Protein AF-A0A9P0D3Y6-F1 (afdb_monomer_lite)

pLDDT: mean 76.71, std 10.13, range [38.84, 87.88]

Organism: NCBI:txid3402493

InterPro domains:
  IPR008906 HAT, C-terminal dimerisation domain [PF05699] (3-65)
  IPR012337 Ribonuclease H-like superfamily [SSF53098] (19-59)

Sequence (97 aa):
MLFKNFKTIFTETYKLFNLVLTIPATSVSAERNFSCLKRIKTYLRNTMTQERLSGLAMLSIEQELLSNLTTDPQFYDQIIDKFATLKDRRIDLIYKK

Structure (mmCIF, N/CA/C/O backbone):
data_AF-A0A9P0D3Y6-F1
#
_entry.id   AF-A0A9P0D3Y6-F1
#
loop_
_atom_site.group_PDB
_atom_site.id
_atom_site.type_symbol
_atom_site.label_atom_id
_atom_site.label_alt_id
_atom_site.label_comp_id
_atom_site.label_asym_id
_atom_site.label_entity_id
_atom_site.label_seq_id
_atom_site.pdbx_PDB_ins_code
_atom_site.Cartn_x
_atom_site.Cartn_y
_atom_site.Cartn_z
_atom_site.occupancy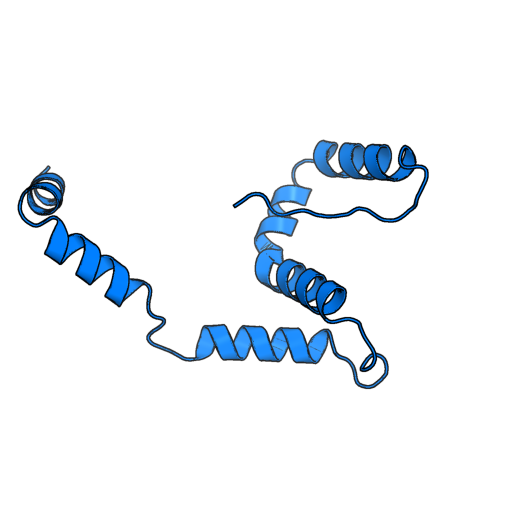
_atom_site.B_iso_or_equiv
_atom_site.auth_seq_id
_atom_site.auth_comp_id
_atom_site.auth_asym_id
_atom_site.auth_atom_id
_atom_site.pdbx_PDB_model_num
ATOM 1 N N . MET A 1 1 ? 13.779 17.121 -30.869 1.00 46.47 1 MET A N 1
ATOM 2 C CA . MET A 1 1 ? 12.834 16.746 -31.951 1.00 46.47 1 MET A CA 1
ATOM 3 C C . MET A 1 1 ? 13.027 15.302 -32.434 1.00 46.47 1 MET A C 1
ATOM 5 O O . MET A 1 1 ? 12.031 14.621 -32.625 1.00 46.47 1 MET A O 1
ATOM 9 N N . LEU A 1 2 ? 14.264 14.792 -32.532 1.00 51.69 2 LEU A N 1
ATOM 10 C CA . LEU A 1 2 ? 14.572 13.434 -33.025 1.00 51.69 2 LEU A CA 1
ATOM 11 C C . LEU A 1 2 ? 13.913 12.272 -32.249 1.00 51.69 2 LEU A C 1
ATOM 13 O O . LEU A 1 2 ? 13.380 11.360 -32.870 1.00 51.69 2 LEU A O 1
ATOM 17 N N . PHE A 1 3 ? 13.846 12.322 -30.913 1.00 56.25 3 PHE A N 1
ATOM 18 C CA . PHE A 1 3 ? 13.233 11.246 -30.110 1.00 56.25 3 PHE A CA 1
ATOM 19 C C . PHE A 1 3 ? 11.716 11.079 -30.307 1.00 56.25 3 PHE A C 1
ATOM 21 O O . PHE A 1 3 ? 11.191 9.984 -30.118 1.00 56.25 3 PHE A O 1
ATOM 28 N N . LYS A 1 4 ? 10.997 12.136 -30.720 1.00 58.22 4 LYS A N 1
ATOM 29 C CA . LYS A 1 4 ? 9.550 12.050 -30.992 1.00 58.22 4 LYS A CA 1
ATOM 30 C C . LYS A 1 4 ? 9.255 11.188 -32.224 1.00 58.22 4 LYS A C 1
ATOM 32 O O . LYS A 1 4 ? 8.276 10.452 -32.208 1.00 58.22 4 LYS A O 1
ATOM 37 N N . ASN A 1 5 ? 10.131 11.232 -33.230 1.00 60.09 5 ASN A N 1
ATOM 38 C CA . ASN A 1 5 ? 9.955 10.507 -34.489 1.00 60.09 5 ASN A CA 1
ATOM 39 C C . ASN A 1 5 ? 10.190 8.993 -34.341 1.00 60.09 5 ASN A C 1
ATOM 41 O O . ASN A 1 5 ? 9.542 8.201 -35.017 1.00 60.09 5 ASN A O 1
ATOM 45 N N . PHE A 1 6 ? 11.050 8.555 -33.414 1.00 59.00 6 PHE A N 1
ATOM 46 C CA . PHE A 1 6 ? 11.245 7.121 -33.152 1.00 59.00 6 PHE A CA 1
ATOM 47 C C . PHE A 1 6 ? 10.010 6.461 -32.530 1.00 59.00 6 PHE A C 1
ATOM 49 O O . PHE A 1 6 ? 9.657 5.343 -32.895 1.00 59.00 6 PHE A O 1
ATOM 56 N N . LYS A 1 7 ? 9.300 7.169 -31.644 1.00 59.44 7 LYS A N 1
ATOM 57 C CA . LYS A 1 7 ? 8.072 6.669 -31.006 1.00 59.44 7 LYS A CA 1
ATOM 58 C C . LYS A 1 7 ? 6.945 6.409 -32.018 1.00 59.44 7 LYS A C 1
ATOM 60 O O . LYS A 1 7 ? 6.146 5.493 -31.828 1.00 59.44 7 LYS A O 1
ATOM 65 N N . THR A 1 8 ? 6.894 7.195 -33.094 1.00 64.31 8 THR A N 1
ATOM 66 C CA . THR A 1 8 ? 5.894 7.067 -34.165 1.00 64.31 8 THR A CA 1
ATOM 67 C C . THR A 1 8 ? 6.265 6.031 -35.225 1.00 64.31 8 THR A C 1
ATOM 69 O O . THR A 1 8 ? 5.368 5.423 -35.789 1.00 64.31 8 THR A O 1
ATOM 72 N N . ILE A 1 9 ? 7.558 5.804 -35.487 1.00 70.94 9 ILE A N 1
ATOM 73 C CA . ILE A 1 9 ? 8.024 4.820 -36.487 1.00 70.94 9 ILE A CA 1
ATOM 74 C C . ILE A 1 9 ? 8.051 3.395 -35.902 1.00 70.94 9 ILE A C 1
ATOM 76 O O . ILE A 1 9 ? 7.784 2.425 -36.602 1.00 70.94 9 ILE A O 1
ATOM 80 N N . PHE A 1 10 ? 8.336 3.267 -34.605 1.00 75.44 10 PHE A N 1
ATOM 81 C CA . PHE A 1 10 ? 8.617 1.999 -33.926 1.00 75.44 10 PHE A CA 1
ATOM 82 C C . PHE A 1 10 ? 7.707 1.797 -32.708 1.00 75.44 10 PHE A C 1
ATOM 84 O O . PHE A 1 10 ? 8.166 1.531 -31.595 1.00 75.44 10 PHE A O 1
ATOM 91 N N . THR A 1 11 ? 6.397 1.958 -32.906 1.00 79.25 11 THR A N 1
ATOM 92 C CA . THR A 1 11 ? 5.411 2.019 -31.816 1.00 79.25 11 THR A CA 1
ATOM 93 C C . THR A 1 11 ? 5.351 0.738 -30.980 1.00 79.25 11 THR A C 1
ATOM 95 O O . THR A 1 11 ? 5.313 0.824 -29.754 1.00 79.25 11 THR A O 1
ATOM 98 N N . GLU A 1 12 ? 5.410 -0.441 -31.603 1.00 78.12 12 GLU A N 1
ATOM 99 C CA . GLU A 1 12 ? 5.349 -1.721 -30.877 1.00 78.12 12 GLU A CA 1
ATOM 100 C C . GLU A 1 12 ? 6.636 -2.018 -30.103 1.00 78.12 12 GLU A C 1
ATOM 102 O O . GLU A 1 12 ? 6.598 -2.348 -28.920 1.00 78.12 12 GLU A O 1
ATOM 107 N N . THR A 1 13 ? 7.796 -1.786 -30.712 1.00 81.81 13 THR A N 1
ATOM 108 C CA . THR A 1 13 ? 9.099 -1.879 -30.037 1.00 81.81 13 THR A CA 1
ATOM 109 C C . THR A 1 13 ? 9.228 -0.884 -28.886 1.00 81.81 13 THR A C 1
ATOM 111 O O . THR A 1 13 ? 9.766 -1.233 -27.841 1.00 81.81 13 THR A O 1
ATOM 114 N N . TYR A 1 14 ? 8.686 0.330 -29.024 1.00 84.31 14 TYR A N 1
ATOM 115 C CA . TYR A 1 14 ? 8.670 1.324 -27.950 1.00 84.31 14 TYR A CA 1
ATOM 116 C C . TYR A 1 14 ? 7.773 0.895 -26.778 1.00 84.31 14 TYR A C 1
ATOM 118 O O . TYR A 1 14 ? 8.161 1.047 -25.619 1.00 84.31 14 TYR A O 1
ATOM 126 N N . LYS A 1 15 ? 6.594 0.318 -27.056 1.00 82.69 15 LYS A N 1
ATOM 127 C CA . LYS A 1 15 ? 5.725 -0.264 -26.017 1.00 82.69 15 LYS A CA 1
ATOM 128 C C . LYS A 1 15 ? 6.426 -1.404 -25.279 1.00 82.69 15 LYS A C 1
ATOM 130 O O . LYS A 1 15 ? 6.363 -1.456 -24.054 1.00 82.69 15 LYS A O 1
ATOM 135 N N . LEU A 1 16 ? 7.117 -2.278 -26.010 1.00 85.62 16 LEU A N 1
ATOM 136 C CA . LEU A 1 16 ? 7.831 -3.419 -25.440 1.00 85.62 16 LEU A CA 1
ATOM 137 C C . LEU A 1 16 ? 9.002 -2.962 -24.562 1.00 85.62 16 LEU A C 1
ATOM 139 O O . LEU A 1 16 ? 9.158 -3.452 -23.449 1.00 85.62 16 LEU A O 1
ATOM 143 N N . PHE A 1 17 ? 9.753 -1.951 -25.001 1.00 84.44 17 PHE A N 1
ATOM 144 C CA . PHE A 1 17 ? 10.814 -1.346 -24.195 1.00 84.44 17 PHE A CA 1
ATOM 145 C C . PHE A 1 17 ? 10.274 -0.723 -22.903 1.00 84.44 17 PHE A C 1
ATOM 147 O O . PHE A 1 17 ? 10.839 -0.935 -21.835 1.00 84.44 17 PHE A O 1
ATOM 154 N N . ASN A 1 18 ? 9.147 -0.010 -22.979 1.00 84.19 18 ASN A N 1
ATOM 155 C CA . ASN A 1 18 ? 8.488 0.528 -21.789 1.00 84.19 18 ASN A CA 1
ATOM 156 C C . ASN A 1 18 ? 8.030 -0.574 -20.828 1.00 84.19 18 ASN A C 1
ATOM 158 O O . ASN A 1 18 ? 8.151 -0.396 -19.622 1.00 84.19 18 ASN A O 1
ATOM 162 N N . LEU A 1 19 ? 7.529 -1.698 -21.346 1.00 86.06 19 LEU A N 1
ATOM 163 C CA . LEU A 1 19 ? 7.110 -2.835 -20.528 1.00 86.06 19 LEU A CA 1
ATOM 164 C C . LEU A 1 19 ? 8.301 -3.520 -19.845 1.00 86.06 19 LEU A C 1
ATOM 166 O O . LEU A 1 19 ? 8.210 -3.903 -18.685 1.00 86.06 19 LEU A O 1
ATOM 170 N N . VAL A 1 20 ? 9.435 -3.642 -20.536 1.00 86.06 20 VAL A N 1
ATOM 171 C CA . VAL A 1 20 ? 10.670 -4.176 -19.942 1.00 86.06 20 VAL A CA 1
ATOM 172 C C . VAL A 1 20 ? 11.217 -3.231 -18.870 1.00 86.06 20 VAL A C 1
ATOM 174 O O . VAL A 1 20 ? 11.661 -3.695 -17.826 1.00 86.06 20 VAL A O 1
ATOM 177 N N . LEU A 1 21 ? 11.137 -1.915 -19.085 1.00 82.75 21 LEU A N 1
ATOM 178 C CA . LEU A 1 21 ? 11.581 -0.912 -18.113 1.00 82.75 21 LEU A CA 1
ATOM 179 C C . LEU A 1 21 ? 10.692 -0.828 -16.862 1.00 82.75 21 LEU A C 1
ATOM 181 O O . LEU A 1 21 ? 11.179 -0.415 -15.812 1.00 82.75 21 LEU A O 1
ATOM 185 N N . THR A 1 22 ? 9.409 -1.194 -16.946 1.00 83.88 22 THR A N 1
ATOM 186 C CA . THR A 1 22 ? 8.518 -1.243 -15.775 1.00 83.88 22 THR A CA 1
ATOM 187 C C . THR A 1 22 ? 8.652 -2.525 -14.964 1.00 83.88 22 THR A C 1
ATOM 189 O O . THR A 1 22 ? 8.209 -2.547 -13.814 1.00 83.88 22 THR A O 1
ATOM 192 N N . ILE A 1 23 ? 9.264 -3.581 -15.511 1.00 82.00 23 ILE A N 1
ATOM 193 C CA . ILE A 1 23 ? 9.588 -4.771 -14.725 1.00 82.00 23 ILE A CA 1
ATOM 194 C C . ILE A 1 23 ? 10.699 -4.383 -13.743 1.00 82.00 23 ILE A C 1
ATOM 196 O O . ILE A 1 23 ? 11.790 -3.996 -14.168 1.00 82.00 23 ILE A O 1
ATOM 200 N N . PRO A 1 24 ? 10.457 -4.474 -12.425 1.00 73.19 24 PRO A N 1
ATOM 201 C CA . PRO A 1 24 ? 11.483 -4.158 -11.448 1.00 73.19 24 PRO A CA 1
ATOM 202 C C . PRO A 1 24 ? 12.651 -5.134 -11.620 1.00 73.19 24 PRO A C 1
ATOM 204 O O . PRO A 1 24 ? 12.498 -6.340 -11.445 1.00 73.19 24 PRO A O 1
ATOM 207 N N . ALA A 1 25 ? 13.828 -4.606 -11.957 1.00 75.50 25 ALA A N 1
ATOM 208 C CA . ALA A 1 25 ? 15.044 -5.405 -12.116 1.00 75.50 25 ALA A CA 1
ATOM 209 C C . ALA A 1 25 ? 15.563 -5.974 -10.781 1.00 75.50 25 ALA A C 1
ATOM 211 O O . ALA A 1 25 ? 16.409 -6.865 -10.773 1.00 75.50 25 ALA A O 1
ATOM 212 N N . THR A 1 26 ? 15.078 -5.452 -9.649 1.00 76.50 26 THR A N 1
ATOM 213 C CA . THR A 1 26 ? 15.522 -5.820 -8.302 1.00 76.50 26 THR A CA 1
ATOM 214 C C . THR A 1 26 ? 14.341 -6.061 -7.361 1.00 76.50 26 THR A C 1
ATOM 216 O O . THR A 1 26 ? 13.279 -5.447 -7.477 1.00 76.50 26 THR A O 1
ATOM 219 N N . SER A 1 27 ? 14.536 -6.944 -6.378 1.00 77.69 27 SER A N 1
ATOM 220 C CA . SER A 1 27 ? 13.548 -7.276 -5.341 1.00 77.69 27 SER A CA 1
ATOM 221 C C . SER A 1 27 ? 13.357 -6.179 -4.288 1.00 77.69 27 SER A C 1
ATOM 223 O O . SER A 1 27 ? 12.454 -6.287 -3.462 1.00 77.69 27 SER A O 1
ATOM 225 N N . VAL A 1 28 ? 14.150 -5.103 -4.327 1.00 78.50 28 VAL A N 1
ATOM 226 C CA . VAL A 1 28 ? 14.201 -4.052 -3.294 1.00 78.50 28 VAL A CA 1
ATOM 227 C C . VAL A 1 28 ? 12.823 -3.449 -3.010 1.00 78.50 28 VAL A C 1
ATOM 229 O O . VAL A 1 28 ? 12.445 -3.275 -1.852 1.00 78.50 28 VAL A O 1
ATOM 232 N N . SER A 1 29 ? 12.032 -3.174 -4.050 1.00 75.75 29 SER A N 1
ATOM 233 C CA . SER A 1 29 ? 10.675 -2.635 -3.888 1.00 75.75 29 SER A CA 1
ATOM 234 C C . SER A 1 29 ? 9.740 -3.626 -3.185 1.00 75.75 29 SER A C 1
ATOM 236 O O . SER A 1 29 ? 8.959 -3.237 -2.317 1.00 75.75 29 SER A O 1
ATOM 238 N N . ALA A 1 30 ? 9.842 -4.918 -3.507 1.00 79.06 30 ALA A N 1
ATOM 239 C CA . ALA A 1 30 ? 9.057 -5.959 -2.850 1.00 79.06 30 ALA A CA 1
ATOM 240 C C . ALA A 1 30 ? 9.499 -6.160 -1.390 1.00 79.06 30 ALA A C 1
ATOM 242 O O . ALA A 1 30 ? 8.657 -6.225 -0.496 1.00 79.06 30 ALA A O 1
ATOM 243 N N . GLU A 1 31 ? 10.805 -6.185 -1.122 1.00 80.62 31 GLU A N 1
ATOM 244 C CA . GLU A 1 31 ? 11.374 -6.286 0.228 1.00 80.62 31 GLU A CA 1
ATOM 245 C C . GLU A 1 31 ? 10.960 -5.108 1.114 1.00 80.62 31 GLU A C 1
ATOM 247 O O . GLU A 1 31 ? 10.551 -5.308 2.263 1.00 80.62 31 GLU A O 1
ATOM 252 N N . ARG A 1 32 ? 10.979 -3.883 0.569 1.00 80.62 32 ARG A N 1
ATOM 253 C CA . ARG A 1 32 ? 10.472 -2.684 1.249 1.00 80.62 32 ARG A CA 1
ATOM 254 C C . ARG A 1 32 ? 8.996 -2.846 1.614 1.00 80.62 32 ARG A C 1
ATOM 256 O O . ARG A 1 32 ? 8.628 -2.584 2.760 1.00 80.62 32 ARG A O 1
ATOM 263 N N . ASN A 1 33 ? 8.172 -3.346 0.692 1.00 80.12 33 ASN A N 1
ATOM 264 C CA . ASN A 1 33 ? 6.748 -3.585 0.939 1.00 80.12 33 ASN A CA 1
ATOM 265 C C . ASN A 1 33 ? 6.518 -4.656 2.018 1.00 80.12 33 ASN A C 1
ATOM 267 O O . ASN A 1 33 ? 5.712 -4.443 2.925 1.00 80.12 33 ASN A O 1
ATOM 271 N N . PHE A 1 34 ? 7.254 -5.771 1.991 1.00 80.56 34 PHE A N 1
ATOM 272 C CA . PHE A 1 34 ? 7.165 -6.809 3.026 1.00 80.56 34 PHE A CA 1
ATOM 273 C C . PHE A 1 34 ? 7.664 -6.331 4.394 1.00 80.56 34 PHE A C 1
ATOM 275 O O . PHE A 1 34 ? 7.076 -6.682 5.419 1.00 80.56 34 PHE A O 1
ATOM 282 N N . SER A 1 35 ? 8.701 -5.494 4.429 1.00 83.62 35 SER A N 1
ATOM 283 C CA . SER A 1 35 ? 9.186 -4.865 5.660 1.00 83.62 35 SER A CA 1
ATOM 284 C C . SER A 1 35 ? 8.136 -3.920 6.260 1.00 83.62 35 SER A C 1
ATOM 286 O O . SER A 1 35 ? 7.837 -4.001 7.456 1.00 83.62 35 SER A O 1
ATOM 288 N N . CYS A 1 36 ? 7.483 -3.094 5.433 1.00 82.12 36 CYS A N 1
ATOM 289 C CA . CYS A 1 36 ? 6.350 -2.267 5.861 1.00 82.12 36 CYS A CA 1
ATOM 290 C C . CYS A 1 36 ? 5.176 -3.120 6.365 1.00 82.12 36 CYS A C 1
ATOM 292 O O . CYS A 1 36 ? 4.659 -2.869 7.454 1.00 82.12 36 CYS A O 1
ATOM 294 N N . LEU A 1 37 ? 4.801 -4.179 5.640 1.00 83.12 37 LEU A N 1
ATOM 295 C CA . LEU A 1 37 ? 3.758 -5.116 6.069 1.00 83.12 37 LEU A CA 1
ATOM 296 C C . LEU A 1 37 ? 4.082 -5.759 7.420 1.00 83.12 37 LEU A C 1
ATOM 298 O O . LEU A 1 37 ? 3.201 -5.861 8.272 1.00 83.12 37 LEU A O 1
ATOM 302 N N . LYS A 1 38 ? 5.342 -6.135 7.651 1.00 82.81 38 LYS A N 1
ATOM 303 C CA . LYS A 1 38 ? 5.806 -6.689 8.929 1.00 82.81 38 LYS A CA 1
ATOM 304 C C . LYS A 1 38 ? 5.688 -5.682 10.079 1.00 82.81 38 LYS A C 1
ATOM 306 O O . LYS A 1 38 ? 5.384 -6.080 11.199 1.00 82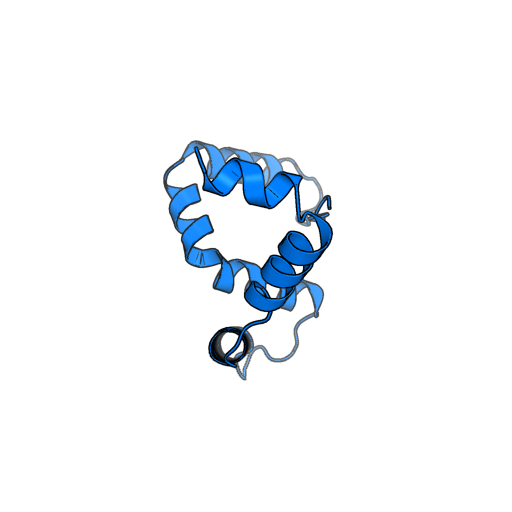.81 38 LYS A O 1
ATOM 311 N N . ARG A 1 39 ? 5.882 -4.383 9.822 1.00 82.44 39 ARG A N 1
ATOM 312 C CA . ARG A 1 39 ? 5.659 -3.318 10.822 1.00 82.44 39 ARG A CA 1
ATOM 313 C C . ARG A 1 39 ? 4.174 -3.106 11.124 1.00 82.44 39 ARG A C 1
ATOM 315 O O . ARG A 1 39 ? 3.819 -2.883 12.278 1.00 82.44 39 ARG A O 1
ATOM 322 N N . ILE A 1 40 ? 3.312 -3.185 10.111 1.00 82.50 40 ILE A N 1
ATOM 323 C CA . ILE A 1 40 ? 1.854 -3.033 10.266 1.00 82.50 40 ILE A CA 1
ATOM 324 C C . ILE A 1 40 ? 1.263 -4.242 11.001 1.00 82.50 40 ILE A C 1
ATOM 326 O O . ILE A 1 40 ? 0.433 -4.087 11.901 1.00 82.50 40 ILE A O 1
ATOM 330 N N . LYS A 1 41 ? 1.725 -5.443 10.647 1.00 76.12 41 LYS A N 1
ATOM 331 C CA . LYS A 1 41 ? 1.349 -6.713 11.263 1.00 76.12 41 LYS A CA 1
ATOM 332 C C . LYS A 1 41 ? 2.254 -6.995 12.465 1.00 76.12 41 LYS A C 1
ATOM 334 O O . LYS A 1 41 ? 3.107 -7.879 12.445 1.00 76.12 41 LYS A O 1
ATOM 339 N N . THR A 1 42 ? 2.095 -6.203 13.521 1.00 72.44 42 THR A N 1
ATOM 340 C CA . THR A 1 42 ? 2.770 -6.472 14.797 1.00 72.44 42 THR A CA 1
ATOM 341 C C . THR A 1 42 ? 2.256 -7.771 15.414 1.00 72.44 42 THR A C 1
ATOM 343 O O . THR A 1 42 ? 1.111 -8.165 15.199 1.00 72.44 42 THR A O 1
ATOM 346 N N . TYR A 1 43 ? 3.093 -8.427 16.222 1.00 60.53 43 TYR A N 1
ATOM 347 C CA . TYR A 1 43 ? 2.768 -9.701 16.875 1.00 60.53 43 TYR A CA 1
ATOM 348 C C . TYR A 1 43 ? 1.427 -9.660 17.634 1.00 60.53 43 TYR A C 1
ATOM 350 O O . TYR A 1 43 ? 0.614 -10.571 17.508 1.00 60.53 43 TYR A O 1
ATOM 358 N N . LEU A 1 44 ? 1.153 -8.552 18.331 1.00 63.94 44 LEU A N 1
ATOM 359 C CA . LEU A 1 44 ? -0.085 -8.320 19.087 1.00 63.94 44 LEU A CA 1
ATOM 360 C C . LEU A 1 44 ? -1.309 -8.002 18.205 1.00 63.94 44 LEU A C 1
ATOM 362 O O . LEU A 1 44 ? -2.436 -8.019 18.688 1.00 63.94 44 LEU A O 1
ATOM 366 N N . ARG A 1 45 ? -1.109 -7.716 16.914 1.00 64.94 45 ARG A N 1
ATOM 367 C CA . ARG A 1 45 ? -2.149 -7.306 15.957 1.00 64.94 45 ARG A CA 1
ATOM 368 C C . ARG A 1 45 ? -2.152 -8.189 14.704 1.00 64.94 45 ARG A C 1
ATOM 370 O O . ARG A 1 45 ? -2.360 -7.715 13.591 1.00 64.94 45 ARG A O 1
ATOM 377 N N . ASN A 1 46 ? -1.895 -9.484 14.884 1.00 68.06 46 ASN A N 1
ATOM 378 C CA . ASN A 1 46 ? -1.833 -10.453 13.788 1.00 68.06 46 ASN A CA 1
ATOM 379 C C . ASN A 1 46 ? -3.216 -10.810 13.207 1.00 68.06 46 ASN A C 1
ATOM 381 O O . ASN A 1 46 ? -3.291 -11.245 12.056 1.00 68.06 46 ASN A O 1
ATOM 385 N N . THR A 1 47 ? -4.294 -10.606 13.973 1.00 70.38 47 THR A N 1
ATOM 386 C CA . THR A 1 47 ? -5.676 -10.873 13.548 1.00 70.38 47 THR A CA 1
ATOM 387 C C . THR A 1 47 ? -6.290 -9.600 12.970 1.00 70.38 47 THR A C 1
ATOM 389 O O . THR A 1 47 ? -6.716 -8.701 13.695 1.00 70.38 47 THR A O 1
ATOM 392 N N . MET A 1 48 ? -6.291 -9.496 11.644 1.00 79.38 48 MET A N 1
ATOM 393 C CA . MET A 1 48 ? -6.770 -8.333 10.899 1.00 79.38 48 MET A CA 1
ATOM 394 C C . MET A 1 48 ? -7.382 -8.793 9.576 1.00 79.38 48 MET A C 1
ATOM 396 O O . MET A 1 48 ? -6.861 -9.712 8.948 1.00 79.38 48 MET A O 1
ATOM 400 N N . THR A 1 49 ? -8.466 -8.151 9.135 1.00 82.81 49 THR A N 1
ATOM 401 C CA . THR A 1 49 ? -9.051 -8.431 7.817 1.00 82.81 49 THR A CA 1
ATOM 402 C C . THR A 1 49 ? -8.112 -7.977 6.701 1.00 82.81 49 THR A C 1
ATOM 404 O O . THR A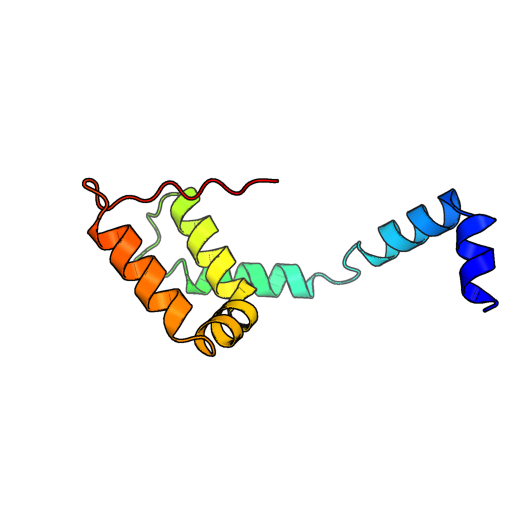 1 49 ? -7.416 -6.963 6.822 1.00 82.81 49 THR A O 1
ATOM 407 N N . GLN A 1 50 ? -8.097 -8.720 5.595 1.00 80.75 50 GLN A N 1
ATOM 408 C CA . GLN A 1 50 ? -7.189 -8.451 4.480 1.00 80.75 50 GLN A CA 1
ATOM 409 C C . GLN A 1 50 ? -7.424 -7.075 3.845 1.00 80.75 50 GLN A C 1
ATOM 411 O O . GLN A 1 50 ? -6.460 -6.389 3.518 1.00 80.75 50 GLN A O 1
ATOM 416 N N . GLU A 1 51 ? -8.678 -6.630 3.755 1.00 80.19 51 GLU A N 1
ATOM 417 C CA . GLU A 1 51 ? -9.025 -5.292 3.257 1.00 80.19 51 GLU A CA 1
ATOM 418 C C . GLU A 1 51 ? -8.375 -4.188 4.088 1.00 80.19 51 GLU A C 1
ATOM 420 O O . GLU A 1 51 ? -7.706 -3.297 3.562 1.00 80.19 51 GLU A O 1
ATOM 425 N N . ARG A 1 52 ? -8.497 -4.282 5.416 1.00 81.38 52 ARG A N 1
ATOM 426 C CA . ARG A 1 52 ? -7.923 -3.290 6.320 1.00 81.38 52 ARG A CA 1
ATOM 427 C C . ARG A 1 52 ? -6.391 -3.325 6.256 1.00 81.38 52 ARG A C 1
ATOM 429 O O . ARG A 1 52 ? -5.762 -2.271 6.330 1.00 81.38 52 ARG A O 1
ATOM 436 N N . LEU A 1 53 ? -5.785 -4.512 6.131 1.00 83.50 53 LEU A N 1
ATOM 437 C CA . LEU A 1 53 ? -4.331 -4.664 5.995 1.00 83.50 53 LEU A CA 1
ATOM 438 C C . LEU A 1 53 ? -3.833 -4.020 4.700 1.00 83.50 53 LEU A C 1
ATOM 440 O O . LEU A 1 53 ? -2.873 -3.256 4.736 1.00 83.50 53 LEU A O 1
ATOM 444 N N . SER A 1 54 ? -4.514 -4.291 3.587 1.00 82.44 54 SER A N 1
ATOM 445 C CA . SER A 1 54 ? -4.206 -3.709 2.282 1.00 82.44 54 SER A CA 1
ATOM 446 C C . SER A 1 54 ? -4.304 -2.184 2.316 1.00 82.44 54 SER A C 1
ATOM 448 O O . SER A 1 54 ? -3.398 -1.507 1.838 1.00 82.44 54 SER A O 1
ATOM 450 N N . GLY A 1 55 ? -5.352 -1.636 2.942 1.00 83.12 55 GLY A N 1
ATOM 451 C CA . GLY A 1 55 ? -5.512 -0.190 3.103 1.00 83.12 55 GLY A CA 1
ATOM 452 C C . GLY A 1 55 ? -4.376 0.450 3.908 1.00 83.12 55 GLY A C 1
ATOM 453 O O . GLY A 1 55 ? -3.787 1.433 3.468 1.00 83.12 55 GLY A O 1
ATOM 454 N N . LEU A 1 56 ? -4.005 -0.131 5.057 1.00 84.62 56 LEU A N 1
ATOM 455 C CA . LEU A 1 56 ? -2.883 0.383 5.858 1.00 84.62 56 LEU A CA 1
ATOM 456 C C . LEU A 1 56 ? -1.533 0.241 5.143 1.00 84.62 56 LEU A C 1
ATOM 458 O O . LEU A 1 56 ? -0.686 1.124 5.264 1.00 84.62 56 LEU A O 1
ATOM 462 N N . ALA A 1 57 ? -1.325 -0.853 4.409 1.00 85.00 57 ALA A N 1
ATOM 463 C CA . ALA A 1 57 ? -0.112 -1.061 3.627 1.00 85.00 57 ALA A CA 1
ATOM 464 C C . ALA A 1 57 ? 0.026 -0.006 2.528 1.00 85.00 57 ALA A C 1
ATOM 466 O O . ALA A 1 57 ? 1.091 0.589 2.394 1.00 85.00 57 ALA A O 1
ATOM 467 N N . MET A 1 58 ? -1.063 0.281 1.813 1.00 83.00 58 MET A N 1
ATOM 468 C CA . MET A 1 58 ? -1.098 1.309 0.777 1.00 83.00 58 MET A CA 1
ATOM 469 C C . MET A 1 58 ? -0.789 2.697 1.349 1.00 83.00 58 MET A C 1
ATOM 471 O O . MET A 1 58 ? 0.089 3.377 0.832 1.00 83.00 58 MET A O 1
ATOM 475 N N . LEU A 1 59 ? -1.408 3.076 2.473 1.00 83.94 59 LEU A N 1
ATOM 476 C CA . LEU A 1 59 ? -1.103 4.342 3.156 1.00 83.94 59 LEU A CA 1
ATOM 477 C C . LEU A 1 59 ? 0.365 4.428 3.610 1.00 83.94 59 LEU A C 1
ATOM 479 O O . LEU A 1 59 ? 0.968 5.493 3.555 1.00 83.94 59 LEU A O 1
ATOM 483 N N . SER A 1 60 ? 0.954 3.316 4.061 1.00 84.94 60 SER A N 1
ATOM 484 C CA . SER A 1 60 ? 2.355 3.290 4.496 1.00 84.94 60 SER A CA 1
ATOM 485 C C . SER A 1 60 ? 3.353 3.349 3.339 1.00 84.94 60 SER A C 1
ATOM 487 O O . SER A 1 60 ? 4.470 3.820 3.548 1.00 84.94 60 SER A O 1
ATOM 489 N N . ILE A 1 61 ? 3.000 2.827 2.163 1.00 83.56 61 ILE A N 1
ATOM 490 C CA . ILE A 1 61 ? 3.830 2.906 0.953 1.00 83.56 61 ILE A CA 1
ATOM 491 C C . ILE A 1 61 ? 3.751 4.324 0.378 1.00 83.56 61 ILE A C 1
ATOM 493 O O . ILE A 1 61 ? 4.783 4.932 0.109 1.00 83.56 61 ILE A O 1
ATOM 497 N N . GLU A 1 62 ? 2.541 4.880 0.304 1.00 84.62 62 GLU A N 1
ATOM 498 C CA . GLU A 1 62 ? 2.239 6.215 -0.229 1.00 84.62 62 GLU A CA 1
ATOM 499 C C . GLU A 1 62 ? 2.383 7.333 0.821 1.00 84.62 62 GLU A C 1
ATOM 501 O O . GLU A 1 62 ? 1.719 8.370 0.759 1.00 84.62 62 GLU A O 1
ATOM 506 N N . GLN A 1 63 ? 3.253 7.139 1.815 1.00 83.88 63 GLN A N 1
ATOM 507 C CA . GLN A 1 63 ? 3.439 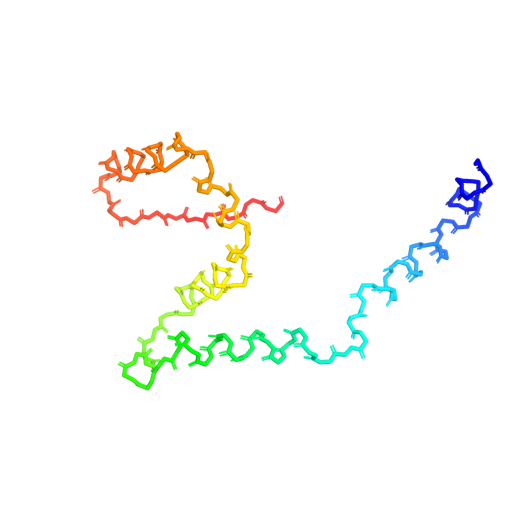8.099 2.906 1.00 83.88 63 GLN A CA 1
ATOM 508 C C . GLN A 1 63 ? 3.903 9.475 2.400 1.00 83.88 63 GLN A C 1
ATOM 510 O O . GLN A 1 63 ? 3.515 10.499 2.958 1.00 83.88 63 GLN A O 1
ATOM 515 N N . GLU A 1 64 ? 4.707 9.508 1.337 1.00 85.25 64 GLU A N 1
ATOM 516 C CA . GLU A 1 64 ? 5.175 10.749 0.712 1.00 85.25 64 GLU A CA 1
ATOM 517 C C . GLU A 1 64 ? 4.016 11.518 0.063 1.00 85.25 64 GLU A C 1
ATOM 519 O O . GLU A 1 64 ? 3.852 12.717 0.291 1.00 85.25 64 GLU A O 1
ATOM 524 N N . LEU A 1 65 ? 3.136 10.818 -0.654 1.00 85.12 65 LEU A N 1
ATOM 525 C CA . LEU A 1 65 ? 1.929 11.410 -1.223 1.00 85.12 65 LEU A CA 1
ATOM 526 C C . LEU A 1 65 ? 1.003 11.953 -0.127 1.00 85.12 65 LEU A C 1
ATOM 528 O O . LEU A 1 65 ? 0.519 13.077 -0.246 1.00 85.12 65 LEU A O 1
ATOM 532 N N . LEU A 1 66 ? 0.819 11.212 0.971 1.00 83.00 66 LEU A N 1
ATOM 533 C CA . LEU A 1 66 ? 0.085 11.705 2.142 1.00 83.00 66 LEU A CA 1
ATOM 534 C C . LEU A 1 66 ? 0.727 12.963 2.731 1.00 83.00 66 LEU A C 1
ATOM 536 O O . LEU A 1 66 ? 0.011 13.904 3.050 1.00 83.00 66 LEU A O 1
ATOM 540 N N . SER A 1 67 ? 2.058 13.008 2.840 1.00 84.12 67 SER A N 1
ATOM 541 C CA . SER A 1 67 ? 2.757 14.186 3.366 1.00 84.12 67 SER A CA 1
ATOM 542 C C . SER A 1 67 ? 2.562 15.425 2.490 1.00 84.12 67 SER A C 1
ATO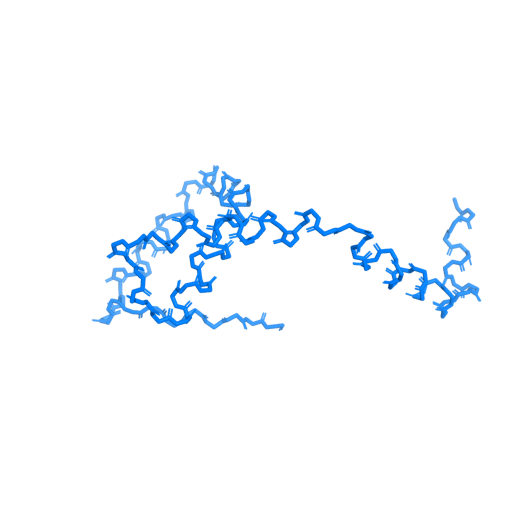M 544 O O . SER A 1 67 ? 2.398 16.523 3.014 1.00 84.12 67 SER A O 1
ATOM 546 N N . ASN A 1 68 ? 2.473 15.239 1.172 1.00 84.12 68 ASN A N 1
ATOM 547 C CA . ASN A 1 68 ? 2.174 16.318 0.238 1.00 84.12 68 ASN A CA 1
ATOM 548 C C . ASN A 1 68 ? 0.724 16.799 0.380 1.00 84.12 68 ASN A C 1
ATOM 550 O O . ASN A 1 68 ? 0.492 18.006 0.385 1.00 84.12 68 ASN A O 1
ATOM 554 N N . LEU A 1 69 ? -0.233 15.880 0.565 1.00 81.44 69 LEU A N 1
ATOM 555 C CA . LEU A 1 69 ? -1.643 16.213 0.806 1.00 81.44 69 LEU A CA 1
ATOM 556 C C . LEU A 1 69 ? -1.852 16.983 2.115 1.00 81.44 69 LEU A C 1
ATOM 558 O O . LEU A 1 69 ? -2.736 17.829 2.178 1.00 81.44 69 LEU A O 1
ATOM 562 N N . THR A 1 70 ? -1.008 16.764 3.127 1.00 74.75 70 THR A N 1
ATOM 563 C CA . THR A 1 70 ? -1.041 17.539 4.379 1.00 74.75 70 THR A CA 1
ATOM 564 C C . THR A 1 70 ? -0.722 19.017 4.200 1.00 74.75 70 THR A C 1
ATOM 566 O O . THR A 1 70 ? -1.076 19.828 5.052 1.00 74.75 70 THR A O 1
ATOM 569 N N . THR A 1 71 ? -0.080 19.385 3.093 1.00 79.81 71 THR A N 1
ATOM 570 C CA . THR A 1 71 ? 0.213 20.785 2.766 1.00 79.81 71 THR A CA 1
ATOM 571 C C . THR A 1 71 ? -1.060 21.575 2.447 1.00 79.81 71 THR A C 1
ATOM 573 O O . THR A 1 71 ? -1.055 22.796 2.579 1.00 79.81 71 THR A O 1
ATOM 576 N N . ASP A 1 72 ? -2.145 20.898 2.056 1.00 79.06 72 ASP A N 1
ATOM 577 C CA . ASP A 1 72 ? -3.451 21.513 1.834 1.00 79.06 72 ASP A CA 1
ATOM 578 C C . ASP A 1 72 ? -4.361 21.297 3.060 1.00 79.06 72 ASP A C 1
ATOM 580 O O . ASP A 1 72 ? -4.956 20.225 3.218 1.00 79.06 72 ASP A O 1
ATOM 584 N N . PRO A 1 73 ? -4.493 22.294 3.956 1.00 73.19 73 PRO A N 1
ATOM 585 C CA . PRO A 1 73 ? -5.302 22.152 5.163 1.00 73.19 73 PRO A CA 1
ATOM 586 C C . PRO A 1 73 ? -6.790 21.917 4.863 1.00 73.19 73 PRO A C 1
ATOM 588 O O . PRO A 1 73 ? -7.465 21.261 5.654 1.00 73.19 73 PRO A O 1
ATOM 591 N N . GLN A 1 74 ? -7.305 22.362 3.709 1.00 81.12 74 GLN A N 1
ATOM 592 C CA . GLN A 1 74 ? -8.725 22.196 3.374 1.00 81.12 74 GLN A CA 1
ATOM 593 C C . GLN A 1 74 ? -9.098 20.739 3.084 1.00 81.12 74 GLN A C 1
ATOM 595 O O . GLN A 1 74 ? -10.255 20.351 3.252 1.00 81.12 74 GLN A O 1
ATOM 600 N N . PHE A 1 75 ? -8.136 19.921 2.656 1.00 82.69 75 PHE A N 1
ATOM 601 C CA . PHE A 1 75 ? -8.384 18.529 2.299 1.00 82.69 75 PHE A CA 1
ATOM 602 C C . PHE A 1 75 ? -8.843 17.696 3.502 1.00 82.69 75 PHE A C 1
ATOM 604 O O . PHE A 1 75 ? -9.797 16.920 3.399 1.00 82.69 75 PHE A O 1
ATOM 611 N N . TYR A 1 76 ? -8.195 17.866 4.657 1.00 80.75 76 TYR A N 1
ATOM 612 C CA . TYR A 1 76 ? -8.547 17.102 5.853 1.00 80.75 76 TYR A CA 1
ATOM 613 C C . TYR A 1 76 ? -9.882 17.526 6.446 1.00 80.75 76 TYR A C 1
ATOM 615 O O . TYR A 1 76 ? -10.677 16.649 6.784 1.00 80.75 76 TYR A O 1
ATOM 623 N N . ASP A 1 77 ? -10.157 18.828 6.505 1.00 85.81 77 ASP A N 1
ATOM 624 C CA . ASP A 1 77 ? -11.427 19.346 7.019 1.00 85.81 77 ASP A CA 1
ATOM 625 C C . ASP A 1 77 ? -12.607 18.803 6.200 1.00 85.81 77 ASP A C 1
ATOM 627 O O . ASP A 1 77 ? -13.562 18.263 6.756 1.00 85.81 77 ASP A O 1
ATOM 631 N N . GLN A 1 78 ? -12.484 18.793 4.868 1.00 85.94 78 GLN A N 1
ATOM 632 C CA . GLN A 1 78 ? -13.500 18.219 3.980 1.00 85.94 78 GLN A CA 1
ATOM 633 C C . GLN A 1 78 ? -13.715 16.718 4.211 1.00 85.94 78 GLN A C 1
ATOM 635 O O . GLN A 1 78 ? -14.850 16.236 4.165 1.00 85.94 78 GLN A O 1
ATOM 640 N N . ILE A 1 79 ? -12.643 15.954 4.444 1.00 83.69 79 ILE A N 1
ATOM 641 C CA . ILE A 1 79 ? -12.752 14.519 4.736 1.00 83.69 79 ILE A CA 1
ATOM 642 C C . ILE A 1 79 ? -13.410 14.293 6.095 1.00 83.69 79 ILE A C 1
ATOM 644 O O . ILE A 1 79 ? -14.258 13.406 6.205 1.00 83.69 79 ILE A O 1
ATOM 648 N N . ILE A 1 80 ? -13.042 15.073 7.112 1.00 85.25 80 ILE A N 1
ATOM 649 C CA . ILE A 1 80 ? -13.598 14.971 8.464 1.00 85.25 80 ILE A CA 1
ATOM 650 C C . ILE A 1 80 ? -15.090 15.296 8.440 1.00 85.25 80 ILE A C 1
ATOM 652 O O . ILE A 1 80 ? -15.883 14.496 8.938 1.00 85.25 80 ILE A O 1
ATOM 656 N N . ASP A 1 81 ? -15.489 16.390 7.794 1.00 87.88 81 ASP A N 1
ATOM 657 C CA . ASP A 1 81 ? -16.894 16.783 7.663 1.00 87.88 81 ASP A CA 1
ATOM 658 C C . ASP A 1 81 ? -17.698 15.742 6.878 1.00 87.88 81 ASP A C 1
ATOM 660 O O . ASP A 1 81 ? -18.805 15.347 7.265 1.00 87.88 81 ASP A O 1
ATOM 664 N N . LYS A 1 82 ? -17.120 15.204 5.801 1.00 86.81 82 LYS A N 1
ATOM 665 C CA . LYS A 1 82 ? -17.739 14.112 5.046 1.00 86.81 82 LYS A CA 1
ATOM 666 C C . LYS A 1 82 ? -17.877 12.840 5.885 1.00 86.81 82 LYS A C 1
ATOM 668 O O . LYS A 1 82 ? -18.878 12.143 5.771 1.00 86.81 82 LYS A O 1
ATOM 673 N N . PHE A 1 83 ? -16.908 12.532 6.742 1.00 82.56 83 PHE A N 1
ATOM 674 C CA . PHE A 1 83 ? -16.990 11.388 7.651 1.00 82.56 83 PHE A CA 1
ATOM 675 C C . PHE A 1 83 ? -18.037 11.618 8.749 1.00 82.56 83 PHE A C 1
ATOM 677 O O . PHE A 1 83 ? -18.773 10.699 9.101 1.00 82.56 83 PHE A O 1
ATOM 684 N N . ALA A 1 84 ? -18.130 12.842 9.274 1.00 84.56 84 ALA A N 1
ATOM 685 C CA . ALA A 1 84 ? -19.070 13.222 10.324 1.00 84.56 84 ALA A CA 1
ATOM 686 C C . ALA A 1 84 ? -20.529 13.232 9.839 1.00 84.56 84 ALA A C 1
ATOM 688 O O . ALA A 1 84 ? -21.437 12.922 10.609 1.00 84.56 84 ALA A O 1
ATOM 689 N N . THR A 1 85 ? -20.755 13.555 8.563 1.00 85.06 85 THR A N 1
ATOM 690 C CA . THR A 1 85 ? -22.086 13.546 7.933 1.00 85.06 85 THR A CA 1
ATOM 691 C C . THR A 1 85 ? -22.591 12.143 7.586 1.00 85.06 85 THR A C 1
ATOM 693 O O . THR A 1 85 ? -23.791 11.960 7.364 1.00 85.06 85 THR A O 1
ATOM 696 N N . LEU A 1 86 ? -21.719 11.131 7.567 1.00 82.38 86 LEU A N 1
ATOM 697 C CA . LEU A 1 86 ? -22.125 9.749 7.331 1.00 82.38 86 LEU A CA 1
ATOM 698 C C . LEU A 1 86 ? -22.768 9.142 8.583 1.00 82.38 86 LEU A C 1
ATOM 700 O O . LEU A 1 86 ? -22.207 9.139 9.677 1.00 82.38 86 LEU A O 1
ATOM 704 N N . LYS A 1 87 ? -23.971 8.587 8.398 1.00 70.69 87 LYS A N 1
ATOM 705 C CA . LYS A 1 87 ? -24.766 7.969 9.471 1.00 70.69 87 LYS A CA 1
ATOM 706 C C . LYS A 1 87 ? -24.124 6.684 10.008 1.00 70.69 87 LYS A C 1
ATOM 708 O O . LYS A 1 87 ? -24.290 6.357 11.180 1.00 70.69 87 LYS A O 1
ATOM 713 N N . ASP A 1 88 ? -23.388 5.982 9.151 1.00 72.88 88 ASP A N 1
ATOM 714 C CA . ASP A 1 88 ? -22.556 4.839 9.508 1.00 72.88 88 ASP A CA 1
ATOM 715 C C . ASP A 1 88 ? -21.088 5.285 9.466 1.00 72.88 88 ASP A C 1
ATOM 717 O O . ASP A 1 88 ? -20.639 5.866 8.479 1.00 72.88 88 ASP A O 1
ATOM 721 N N . ARG A 1 89 ? -20.317 5.030 10.530 1.00 65.62 89 ARG A N 1
ATOM 722 C CA . ARG A 1 89 ? -18.896 5.437 10.641 1.00 65.62 89 ARG A CA 1
ATOM 723 C C . ARG A 1 89 ? -17.973 4.525 9.822 1.00 65.62 89 ARG A C 1
ATOM 725 O O . ARG A 1 89 ? -16.853 4.212 10.233 1.00 65.62 89 ARG A O 1
ATOM 732 N N . ARG A 1 90 ? -18.473 4.040 8.692 1.00 67.00 90 ARG A N 1
ATOM 733 C CA . ARG A 1 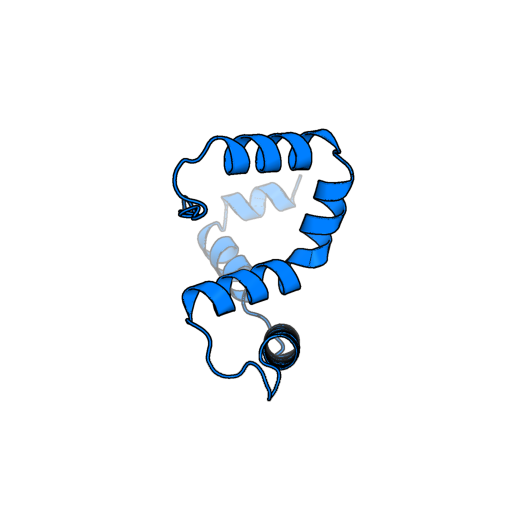90 ? -17.799 3.160 7.745 1.00 67.00 90 ARG A CA 1
ATOM 734 C C . ARG A 1 90 ? -17.868 3.825 6.382 1.00 67.00 90 ARG A C 1
ATOM 736 O O . ARG A 1 90 ? -18.946 4.147 5.899 1.00 67.00 90 ARG A O 1
ATOM 743 N N . ILE A 1 91 ? -16.700 4.045 5.789 1.00 70.25 91 ILE A N 1
ATOM 744 C CA . ILE A 1 91 ? -16.587 4.542 4.422 1.00 70.25 91 ILE A CA 1
ATOM 745 C C . ILE A 1 91 ? -16.163 3.383 3.538 1.00 70.25 91 ILE A C 1
ATOM 747 O O . ILE A 1 91 ? -15.073 2.839 3.720 1.00 70.25 91 ILE A O 1
ATOM 751 N N . ASP A 1 92 ? -16.997 3.068 2.552 1.00 67.62 92 ASP A N 1
ATOM 752 C CA . ASP A 1 92 ? -16.627 2.175 1.462 1.00 67.62 92 ASP A CA 1
ATOM 753 C C . ASP A 1 92 ? -15.781 2.957 0.455 1.00 67.62 92 ASP A C 1
ATOM 755 O O . ASP A 1 92 ? -16.270 3.747 -0.357 1.00 67.62 92 ASP A O 1
ATOM 759 N N . LEU A 1 93 ? -14.466 2.773 0.548 1.00 65.31 93 LEU A N 1
ATOM 760 C CA . LEU A 1 93 ? -13.502 3.383 -0.360 1.00 65.31 93 LEU A CA 1
ATOM 761 C C . LEU A 1 93 ? -13.411 2.542 -1.637 1.00 65.31 93 LEU A C 1
ATOM 763 O O . LEU A 1 93 ? -12.568 1.656 -1.762 1.00 65.31 93 LEU A O 1
ATOM 767 N N . ILE A 1 94 ? -14.296 2.819 -2.594 1.00 72.12 94 ILE A N 1
ATOM 768 C CA . ILE A 1 94 ? -14.266 2.182 -3.913 1.00 72.12 94 ILE A CA 1
ATOM 769 C C . ILE A 1 94 ? -13.249 2.923 -4.787 1.00 72.12 94 ILE A C 1
ATOM 771 O O . ILE A 1 94 ? -13.475 4.062 -5.198 1.00 72.12 94 ILE A O 1
ATOM 775 N N . TYR A 1 95 ? -12.120 2.276 -5.082 1.00 56.00 95 TYR A N 1
ATOM 776 C CA . TYR A 1 95 ? -11.140 2.804 -6.028 1.00 56.00 95 TYR A CA 1
ATOM 777 C C . TYR A 1 95 ? -11.697 2.707 -7.453 1.00 56.00 95 TYR A C 1
ATOM 779 O O . TYR A 1 95 ? -11.942 1.610 -7.963 1.00 56.00 95 TYR A O 1
ATOM 787 N N . LYS A 1 96 ? -11.916 3.855 -8.100 1.00 49.19 96 LYS A N 1
ATOM 788 C CA . LYS A 1 96 ? -12.341 3.906 -9.500 1.00 49.19 96 LYS A CA 1
ATOM 789 C C . LYS A 1 96 ? -11.098 3.722 -10.378 1.00 49.19 96 LYS A C 1
ATOM 791 O O . LYS A 1 96 ? -10.220 4.579 -10.363 1.00 49.19 96 LYS A O 1
ATOM 796 N N . LYS A 1 97 ? -11.013 2.569 -11.048 1.00 38.84 97 LYS A N 1
ATOM 797 C CA . LYS A 1 97 ? -9.978 2.257 -12.047 1.00 38.84 97 LYS A CA 1
ATOM 798 C C . LYS A 1 97 ? -10.061 3.180 -13.256 1.00 38.84 97 LYS A C 1
ATOM 800 O O . LYS A 1 97 ? -11.200 3.563 -13.613 1.00 38.84 97 LYS A O 1
#

Radius of gyration: 20.24 Å; chains: 1; bounding box: 40×33×56 Å

Foldseek 3Di:
DVVVVCCVVPVPVVVVVVVVVPPPPDCVVVVVLVVLLPVVCDPVNVDDDPVVSVVSSVCSVCVVVVVVVVVDVVVVVVVVVVCVPDPDNDDDPDDDD

Secondary structure (DSSP, 8-state):
-HHHHHHHHSHHHHHHHHHHHHS-SSTHHHHHHHHHHHHHS-GGG----HHHHHHHHHHHHSHHHHHHHTT-HHHHHHHHHHHHH-SSS--------